Protein AF-A0A4Z2E1J1-F1 (afdb_monomer)

Nearest PDB structures (foldseek):
  2bki-assembly1_A  TM=9.290E-01  e=5.003E-12  Sus scrofa
  6bnv-assembly1_I  TM=9.349E-01  e=1.569E-10  Sus scrofa
  6bnq-assembly1_K  TM=9.338E-01  e=4.385E-10  Sus scrofa
  4e7s-assembly1_A  TM=9.548E-01  e=3.224E-09  Sus scrofa
  4pfp-assembly1_A  TM=9.605E-01  e=1.295E-08  Sus scrofa

Radius of gyration: 20.96 Å; Cα contacts (8 Å, |Δi|>4): 91; chains: 1; bounding box: 34×52×53 Å

Secondary structure (DSSP, 8-state):
--------SS--HHHHHHHHHHHHHHTT--HHHHHHHHHHHHHHHHHTT--EEE--STT--EEE-GGGHHHHHHHHHHHT--HHHHHHHHH---EE--SSSS---EE-

Solvent-accessible surface area (backbone atoms only — not comparable to full-atom values): 6512 Å² total; per-residue (Å²): 132,84,77,73,84,82,90,52,100,85,62,50,69,71,61,48,52,55,52,48,59,54,46,42,51,74,78,64,47,49,77,64,59,51,47,53,53,50,29,47,56,50,16,54,58,30,47,74,57,55,47,75,39,77,36,97,52,96,85,56,62,46,40,74,37,79,91,20,49,64,25,47,48,51,20,16,64,43,65,75,46,58,52,68,60,51,52,47,62,76,51,45,73,74,47,75,67,60,87,85,55,102,70,63,56,83,46,110

Structure (mmCIF, N/CA/C/O backbone):
data_AF-A0A4Z2E1J1-F1
#
_entry.id   AF-A0A4Z2E1J1-F1
#
loop_
_atom_site.group_PDB
_atom_site.id
_atom_site.type_symbol
_atom_site.label_atom_id
_atom_site.label_alt_id
_atom_site.label_comp_id
_atom_site.label_asym_id
_atom_site.label_entity_id
_atom_site.label_seq_id
_atom_site.pdbx_PDB_ins_code
_atom_site.Cartn_x
_atom_site.Cartn_y
_atom_site.Cartn_z
_atom_site.occupancy
_atom_site.B_iso_or_equiv
_atom_site.auth_seq_id
_atom_site.auth_comp_id
_atom_site.auth_asym_id
_atom_site.auth_atom_id
_atom_site.pdbx_PDB_model_num
ATOM 1 N N . MET A 1 1 ? -2.056 25.588 -3.060 1.00 46.03 1 MET A N 1
ATOM 2 C CA . MET A 1 1 ? -1.434 25.605 -4.400 1.00 46.03 1 MET A CA 1
ATOM 3 C C . MET A 1 1 ? -0.669 24.298 -4.506 1.00 46.03 1 MET A C 1
ATOM 5 O O . MET A 1 1 ? 0.103 24.036 -3.598 1.00 46.03 1 MET A O 1
ATOM 9 N N . LYS A 1 2 ? -0.983 23.410 -5.458 1.00 60.97 2 LYS A N 1
ATOM 10 C CA . LYS A 1 2 ? -0.169 22.201 -5.653 1.00 60.97 2 LYS A CA 1
ATOM 11 C C . LYS A 1 2 ? 1.011 22.630 -6.512 1.00 60.97 2 LYS A C 1
ATOM 13 O O . LYS A 1 2 ? 0.798 22.982 -7.671 1.00 60.97 2 LYS A O 1
ATOM 18 N N . ASP A 1 3 ? 2.193 22.704 -5.916 1.00 78.44 3 ASP A N 1
ATOM 19 C CA . ASP A 1 3 ? 3.417 22.904 -6.681 1.00 78.44 3 ASP A CA 1
ATOM 20 C C . ASP A 1 3 ? 3.525 21.763 -7.702 1.00 78.44 3 ASP A C 1
ATOM 22 O O . ASP A 1 3 ? 3.158 20.622 -7.416 1.00 78.44 3 ASP A O 1
ATOM 26 N N . GLY A 1 4 ? 3.896 22.101 -8.939 1.00 86.50 4 GLY A N 1
ATOM 27 C CA . GLY A 1 4 ? 4.055 21.122 -10.015 1.00 86.50 4 GLY A CA 1
ATOM 28 C C . GLY A 1 4 ? 5.161 20.098 -9.713 1.00 86.50 4 GLY A C 1
ATOM 29 O O . GLY A 1 4 ? 5.740 20.112 -8.627 1.00 86.50 4 GLY A O 1
ATOM 30 N N . PRO A 1 5 ? 5.495 19.211 -10.667 1.00 88.00 5 PRO A N 1
ATOM 31 C CA . PRO A 1 5 ? 6.559 18.234 -10.460 1.00 88.00 5 PRO A CA 1
ATOM 32 C C . PRO A 1 5 ? 7.883 18.917 -10.092 1.00 88.00 5 PRO A C 1
ATOM 34 O O . PRO A 1 5 ? 8.205 19.999 -10.599 1.00 88.00 5 PRO A O 1
ATOM 37 N N . LEU A 1 6 ? 8.649 18.262 -9.217 1.00 90.62 6 LEU A N 1
ATOM 38 C CA . LEU A 1 6 ? 9.997 18.690 -8.864 1.00 90.62 6 LEU A CA 1
ATOM 39 C C . LEU A 1 6 ? 10.878 18.680 -10.119 1.00 90.62 6 LEU A C 1
ATOM 41 O O . LEU A 1 6 ? 10.775 17.794 -10.964 1.00 90.62 6 LEU A O 1
ATOM 45 N N . LYS A 1 7 ? 11.732 19.696 -10.252 1.00 89.12 7 LYS A N 1
ATOM 46 C CA . LYS A 1 7 ? 12.698 19.790 -11.349 1.00 89.12 7 LYS A CA 1
ATOM 47 C C . LYS A 1 7 ? 14.059 19.365 -10.830 1.00 89.12 7 LYS A C 1
ATOM 49 O O . LYS A 1 7 ? 14.736 20.164 -10.188 1.00 89.12 7 LYS A O 1
ATOM 54 N N . ASP A 1 8 ? 14.445 18.138 -11.140 1.00 91.69 8 ASP A N 1
ATOM 55 C CA . ASP A 1 8 ? 15.758 17.594 -10.819 1.00 91.69 8 ASP A CA 1
ATOM 56 C C . ASP A 1 8 ? 16.396 17.016 -12.100 1.00 91.69 8 ASP A C 1
ATOM 58 O O . ASP A 1 8 ? 15.729 16.283 -12.828 1.00 91.69 8 ASP A O 1
ATOM 62 N N . PRO A 1 9 ? 17.652 17.362 -12.441 1.00 90.25 9 PRO A N 1
ATOM 63 C CA . PRO A 1 9 ? 18.309 16.854 -13.649 1.00 90.25 9 PRO A CA 1
ATOM 64 C C . PRO A 1 9 ? 18.588 15.344 -13.658 1.00 90.25 9 PRO A C 1
ATOM 66 O O . PRO A 1 9 ? 18.874 14.799 -14.724 1.00 90.25 9 PRO A O 1
ATOM 69 N N . LEU A 1 10 ? 18.586 14.690 -12.495 1.00 92.75 10 LEU A N 1
ATOM 70 C CA . LEU A 1 10 ? 18.960 13.285 -12.324 1.00 92.75 10 LEU A CA 1
ATOM 71 C C . LEU A 1 10 ? 17.779 12.392 -11.929 1.00 92.75 10 LEU A C 1
ATOM 73 O O . LEU A 1 10 ? 17.882 11.179 -12.101 1.00 92.75 10 LEU A O 1
ATOM 77 N N . LEU A 1 11 ? 16.689 12.967 -11.414 1.00 94.38 11 LEU A N 1
ATOM 78 C CA . LEU A 1 11 ? 15.527 12.226 -10.927 1.00 94.38 11 LEU A CA 1
ATOM 79 C C . LEU A 1 11 ? 14.308 12.425 -11.838 1.00 94.38 11 LEU A C 1
ATOM 81 O O . LEU A 1 11 ? 13.806 13.538 -11.998 1.00 94.38 11 LEU A O 1
ATOM 85 N N . ASP A 1 12 ? 13.808 11.324 -12.398 1.00 95.44 12 ASP A N 1
ATOM 86 C CA . ASP A 1 12 ? 12.586 11.277 -13.205 1.00 95.44 12 ASP A CA 1
ATOM 87 C C . ASP A 1 12 ? 11.764 10.059 -12.776 1.00 95.44 12 ASP A C 1
ATOM 89 O O . ASP A 1 12 ? 11.878 8.995 -13.379 1.00 95.44 12 ASP A O 1
ATOM 93 N N . ASP A 1 13 ? 10.926 10.206 -11.744 1.00 95.75 13 ASP A N 1
ATOM 94 C CA . ASP A 1 13 ? 10.152 9.098 -11.159 1.00 95.75 13 ASP A CA 1
ATOM 95 C C . ASP A 1 13 ? 9.331 8.324 -12.203 1.00 95.75 13 ASP A C 1
ATOM 97 O O . ASP A 1 13 ? 9.248 7.094 -12.166 1.00 95.75 13 ASP A O 1
ATOM 101 N N . HIS A 1 14 ? 8.745 9.033 -13.173 1.00 94.44 14 HIS A N 1
ATOM 102 C CA . HIS A 1 14 ? 7.953 8.414 -14.232 1.00 94.44 14 HIS A CA 1
ATOM 103 C C . HIS A 1 14 ? 8.833 7.578 -15.173 1.00 94.44 14 HIS A C 1
ATOM 105 O O . HIS A 1 14 ? 8.505 6.430 -15.500 1.00 94.44 14 HIS A O 1
ATOM 111 N N . GLY A 1 15 ? 9.961 8.127 -15.626 1.00 96.62 15 GLY A N 1
ATOM 112 C CA . GLY A 1 15 ? 10.914 7.386 -16.448 1.00 96.62 15 GLY A CA 1
ATOM 113 C C . GLY A 1 15 ? 11.589 6.242 -15.691 1.00 96.62 15 GLY A C 1
ATOM 114 O O . GLY A 1 15 ? 11.743 5.149 -16.243 1.00 96.62 15 GLY A O 1
ATOM 115 N N . ASP A 1 16 ? 11.959 6.464 -14.432 1.00 97.19 16 ASP A N 1
ATOM 116 C CA . ASP A 1 16 ? 12.629 5.491 -13.571 1.00 97.19 16 ASP A CA 1
ATOM 117 C C . ASP A 1 16 ? 11.726 4.317 -13.215 1.00 97.19 16 ASP A C 1
ATOM 119 O O . ASP A 1 16 ? 12.183 3.175 -13.284 1.00 97.19 16 ASP A O 1
ATOM 123 N N . PHE A 1 17 ? 10.435 4.545 -12.960 1.00 97.38 17 PHE A N 1
ATOM 124 C CA . PHE A 1 17 ? 9.473 3.457 -12.769 1.00 97.38 17 PHE A CA 1
ATOM 125 C C . PHE A 1 17 ? 9.420 2.524 -13.989 1.00 97.38 17 PHE A C 1
ATOM 127 O O . PHE A 1 17 ? 9.485 1.299 -13.857 1.00 97.38 17 PHE A O 1
ATOM 134 N N . ASN A 1 18 ? 9.382 3.091 -15.199 1.00 97.00 18 ASN A N 1
ATOM 135 C CA . ASN A 1 18 ? 9.382 2.310 -16.436 1.00 97.00 18 ASN A CA 1
ATOM 136 C C . ASN A 1 18 ? 10.704 1.550 -16.641 1.00 97.00 18 ASN A C 1
ATOM 138 O O . ASN A 1 18 ? 10.694 0.366 -16.991 1.00 97.00 18 ASN A O 1
ATOM 142 N N . ARG A 1 19 ? 11.850 2.201 -16.386 1.00 97.62 19 ARG A N 1
ATOM 143 C CA . ARG A 1 19 ? 13.178 1.561 -16.450 1.00 97.62 19 ARG A CA 1
ATOM 144 C C . ARG A 1 19 ? 13.287 0.398 -15.464 1.00 97.62 19 ARG A C 1
ATOM 146 O O . ARG A 1 19 ? 13.740 -0.682 -15.848 1.00 97.62 19 ARG A O 1
ATOM 153 N N . MET A 1 20 ? 12.829 0.599 -14.232 1.00 97.44 20 MET A N 1
ATOM 154 C CA . MET A 1 20 ? 12.787 -0.414 -13.179 1.00 97.44 20 MET A CA 1
ATOM 155 C C . MET A 1 20 ? 11.876 -1.585 -13.571 1.00 97.44 20 MET A C 1
ATOM 157 O O . MET A 1 20 ? 12.307 -2.737 -13.503 1.00 97.44 20 MET A O 1
ATOM 161 N N . SER A 1 21 ? 10.679 -1.313 -14.102 1.00 96.50 21 SER A N 1
ATOM 162 C CA . SER A 1 21 ? 9.761 -2.357 -14.571 1.00 96.50 21 SER A CA 1
ATOM 163 C C . SER A 1 21 ? 10.365 -3.211 -15.693 1.00 96.50 21 SER A C 1
ATOM 165 O O . SER A 1 21 ? 10.082 -4.406 -15.771 1.00 96.50 21 SER A O 1
ATOM 167 N N . VAL A 1 22 ? 11.161 -2.623 -16.590 1.00 96.75 22 V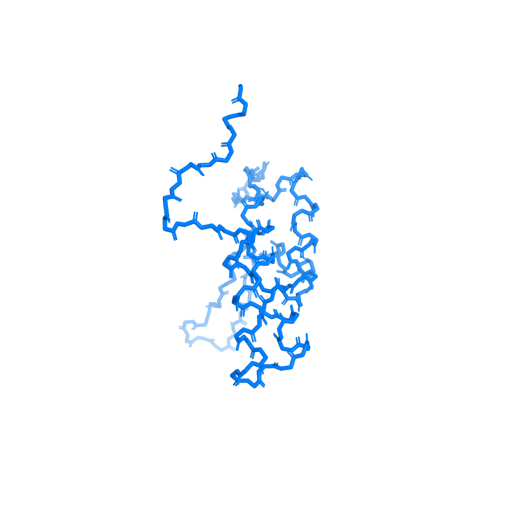AL A N 1
ATOM 168 C CA . VAL A 1 22 ? 11.880 -3.377 -17.632 1.00 96.75 22 VAL A CA 1
ATOM 169 C C . VAL A 1 22 ? 13.034 -4.179 -17.025 1.00 96.75 22 VAL A C 1
ATOM 171 O O . VAL A 1 22 ? 13.294 -5.304 -17.453 1.00 96.75 22 VAL A O 1
ATOM 174 N N . ALA A 1 23 ? 13.730 -3.622 -16.032 1.00 97.88 23 ALA A N 1
ATOM 175 C CA . ALA A 1 23 ? 14.826 -4.298 -15.346 1.00 97.88 23 ALA A CA 1
ATOM 176 C C . ALA A 1 23 ? 14.358 -5.552 -14.589 1.00 97.88 23 ALA A C 1
ATOM 178 O O . ALA A 1 23 ? 15.041 -6.568 -14.677 1.00 97.88 23 ALA A O 1
ATOM 179 N N . MET A 1 24 ? 13.182 -5.525 -13.951 1.00 97.69 24 MET A N 1
ATOM 180 C CA . MET A 1 24 ? 12.574 -6.694 -13.289 1.00 97.69 24 MET A CA 1
ATOM 181 C C . MET A 1 24 ? 12.475 -7.906 -14.224 1.00 97.69 24 MET A C 1
ATOM 183 O O . MET A 1 24 ? 12.941 -8.993 -13.891 1.00 97.69 24 MET A O 1
ATOM 187 N N . LYS A 1 25 ? 11.993 -7.693 -15.453 1.00 94.69 25 LYS A N 1
ATOM 188 C CA . LYS A 1 25 ? 11.922 -8.751 -16.469 1.00 94.69 25 LYS A CA 1
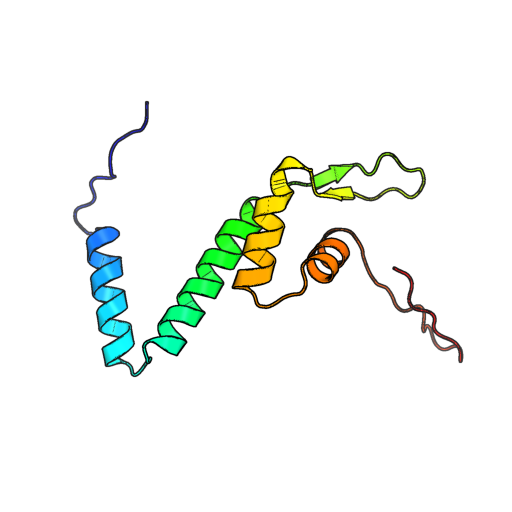ATOM 1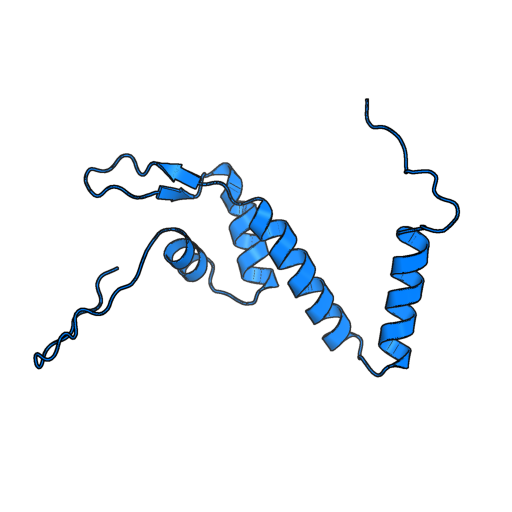89 C C . LYS A 1 25 ? 13.303 -9.271 -16.876 1.00 94.69 25 LYS A C 1
ATOM 191 O O . LYS A 1 25 ? 13.471 -10.458 -17.134 1.00 94.69 25 LYS A O 1
ATOM 196 N N . LYS A 1 26 ? 14.309 -8.392 -16.946 1.00 96.75 26 LYS A N 1
ATOM 197 C CA . LYS A 1 26 ? 15.688 -8.775 -17.303 1.00 96.75 26 LYS A CA 1
ATOM 198 C C . LYS A 1 26 ? 16.363 -9.624 -16.229 1.00 96.75 26 LYS A C 1
ATOM 200 O O . LYS A 1 26 ? 17.183 -10.465 -16.580 1.00 96.75 26 LYS A O 1
ATOM 205 N N . ILE A 1 27 ? 16.043 -9.395 -14.956 1.00 96.88 27 ILE A N 1
ATOM 206 C CA . ILE A 1 27 ? 16.587 -10.179 -13.835 1.00 96.88 27 ILE A CA 1
ATOM 207 C C . ILE A 1 27 ? 15.790 -11.461 -13.560 1.00 96.88 27 ILE A C 1
ATOM 209 O O . ILE A 1 27 ? 16.172 -12.226 -12.682 1.00 96.88 27 ILE A O 1
ATOM 213 N N . GLY A 1 28 ? 14.731 -11.715 -14.333 1.00 96.56 28 GLY A N 1
ATOM 214 C CA . GLY A 1 28 ? 13.995 -12.974 -14.313 1.00 96.56 28 GLY A CA 1
ATOM 215 C C . GLY A 1 28 ? 12.706 -12.972 -13.498 1.00 96.56 28 GLY A C 1
ATOM 216 O O . GLY A 1 28 ? 12.165 -14.054 -13.323 1.00 96.56 28 GLY A O 1
ATOM 217 N N . LEU A 1 29 ? 12.205 -11.814 -13.044 1.00 97.50 29 LEU A N 1
ATOM 218 C CA . LEU A 1 29 ? 10.864 -11.748 -12.455 1.00 97.50 29 LEU A CA 1
ATOM 219 C C . LEU A 1 29 ? 9.816 -11.890 -13.556 1.00 97.50 29 LEU A C 1
ATOM 221 O O . LEU A 1 29 ? 9.855 -11.151 -14.554 1.00 97.50 29 LEU A O 1
ATOM 225 N N . ASP A 1 30 ? 8.874 -12.803 -13.357 1.00 96.69 30 ASP A N 1
ATOM 226 C CA . ASP A 1 30 ? 7.702 -12.896 -14.218 1.00 96.69 30 ASP A CA 1
ATOM 227 C C . ASP A 1 30 ? 6.648 -11.820 -13.883 1.00 96.69 30 ASP A C 1
ATOM 229 O O . ASP A 1 30 ? 6.784 -11.031 -12.942 1.00 96.69 30 ASP A O 1
ATOM 233 N N . ASP A 1 31 ? 5.601 -11.726 -14.709 1.00 96.00 31 ASP A N 1
ATOM 234 C CA . ASP A 1 31 ? 4.560 -10.709 -14.530 1.00 96.00 31 ASP A CA 1
ATOM 235 C C . ASP A 1 31 ? 3.725 -10.932 -13.252 1.00 96.00 31 ASP A C 1
ATOM 237 O O . ASP A 1 31 ? 3.182 -9.965 -12.714 1.00 96.00 31 ASP A O 1
ATOM 241 N N . THR A 1 32 ? 3.658 -12.167 -12.741 1.00 96.75 32 THR A N 1
ATOM 242 C CA . THR A 1 32 ? 2.971 -12.510 -11.486 1.00 96.75 32 THR A CA 1
ATOM 243 C C . THR A 1 32 ? 3.795 -12.039 -10.294 1.00 96.75 32 THR A C 1
ATOM 245 O O . THR A 1 32 ? 3.290 -11.282 -9.471 1.00 96.75 32 THR A O 1
ATOM 248 N N . GLU A 1 33 ? 5.082 -12.385 -10.243 1.00 97.25 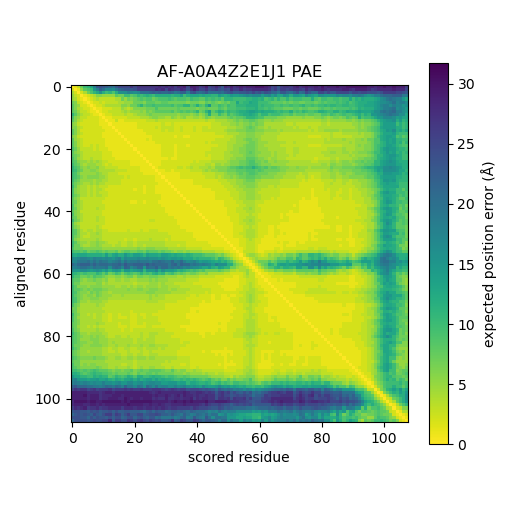33 GLU A N 1
ATOM 249 C CA . GLU A 1 33 ? 6.002 -11.958 -9.178 1.00 97.25 33 GLU A CA 1
ATOM 250 C C . GLU A 1 33 ? 6.127 -10.430 -9.125 1.00 97.25 33 GLU A C 1
ATOM 252 O O . GLU A 1 33 ? 6.148 -9.816 -8.054 1.00 97.25 33 GLU A O 1
ATOM 257 N N . LYS A 1 34 ? 6.167 -9.788 -10.298 1.00 97.31 34 LYS A N 1
ATOM 258 C CA . LYS A 1 34 ? 6.141 -8.329 -10.412 1.00 97.31 34 LYS A CA 1
ATOM 259 C C . LYS A 1 34 ? 4.841 -7.737 -9.860 1.00 97.31 34 LYS A C 1
ATOM 261 O O . LYS A 1 34 ? 4.887 -6.716 -9.171 1.00 97.31 34 LYS A O 1
ATOM 266 N N . LEU A 1 35 ? 3.692 -8.334 -10.180 1.00 96.56 35 LEU A N 1
ATOM 267 C CA . LEU A 1 35 ? 2.403 -7.882 -9.660 1.00 96.56 35 LEU A CA 1
ATOM 268 C C . LEU A 1 35 ? 2.346 -8.040 -8.138 1.00 96.56 35 LEU A C 1
ATOM 270 O O . LEU A 1 35 ? 1.943 -7.099 -7.460 1.00 96.56 35 LEU A O 1
ATOM 274 N N . ASP A 1 36 ? 2.803 -9.169 -7.602 1.00 96.81 36 ASP A N 1
ATOM 275 C CA . ASP A 1 36 ? 2.838 -9.425 -6.160 1.00 96.81 36 ASP A CA 1
ATOM 276 C C . ASP A 1 36 ? 3.720 -8.410 -5.425 1.00 96.81 36 ASP A C 1
ATOM 278 O O . ASP A 1 36 ? 3.323 -7.870 -4.390 1.00 96.81 36 ASP A O 1
ATOM 282 N N . LEU A 1 37 ? 4.869 -8.043 -5.999 1.00 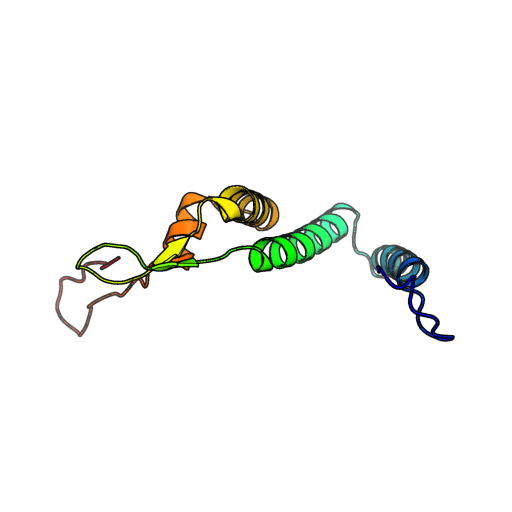97.38 37 LEU A N 1
ATOM 283 C CA . LEU A 1 37 ? 5.705 -6.974 -5.453 1.00 97.38 37 LEU A CA 1
ATOM 284 C C . LEU A 1 37 ? 4.952 -5.635 -5.387 1.00 97.38 37 LEU A C 1
ATOM 286 O O . LEU A 1 37 ? 5.002 -4.938 -4.370 1.00 97.38 37 LEU A O 1
ATOM 290 N N . PHE A 1 38 ? 4.240 -5.266 -6.454 1.00 97.88 38 PHE A N 1
ATOM 291 C CA . PHE A 1 38 ? 3.443 -4.038 -6.468 1.00 97.88 38 PHE A CA 1
ATOM 292 C C . PHE A 1 38 ? 2.256 -4.097 -5.505 1.00 97.88 38 PHE A C 1
ATOM 294 O O . PHE A 1 38 ? 1.951 -3.079 -4.879 1.00 97.88 38 PHE A O 1
ATOM 301 N N . ARG A 1 39 ? 1.636 -5.268 -5.320 1.00 98.25 39 ARG A N 1
ATOM 302 C CA . ARG A 1 39 ? 0.585 -5.471 -4.313 1.00 98.25 39 ARG A CA 1
ATOM 303 C C . ARG A 1 39 ? 1.101 -5.191 -2.908 1.00 98.25 39 ARG A C 1
ATOM 305 O O . ARG A 1 39 ? 0.446 -4.460 -2.173 1.00 98.25 39 ARG A O 1
ATOM 312 N N . VAL A 1 40 ? 2.290 -5.683 -2.556 1.00 98.19 40 VAL A N 1
ATOM 313 C CA . VAL A 1 40 ? 2.897 -5.419 -1.239 1.00 98.19 40 VAL A CA 1
ATOM 314 C C . VAL A 1 40 ? 3.129 -3.921 -1.027 1.00 98.19 40 VAL A C 1
ATOM 316 O O . VAL A 1 40 ? 2.740 -3.382 0.009 1.00 98.19 40 VAL A O 1
ATOM 319 N N . VA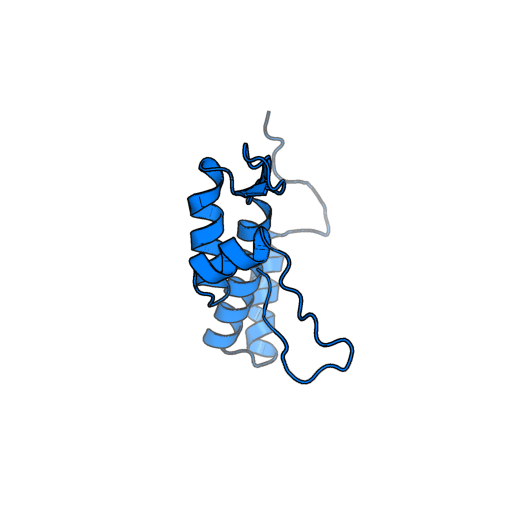L A 1 41 ? 3.712 -3.225 -2.010 1.00 98.31 41 VAL A N 1
ATOM 320 C CA . VAL A 1 41 ? 3.949 -1.771 -1.917 1.00 98.31 41 VAL A CA 1
ATOM 321 C C . VAL A 1 41 ? 2.633 -1.005 -1.758 1.00 98.31 41 VAL A C 1
ATOM 323 O O . VAL A 1 41 ? 2.527 -0.150 -0.878 1.00 98.31 41 VAL A O 1
ATOM 326 N N . ALA A 1 42 ? 1.617 -1.330 -2.560 1.00 98.50 42 ALA A N 1
ATOM 327 C CA . ALA A 1 42 ? 0.294 -0.722 -2.446 1.00 98.50 42 ALA A CA 1
ATOM 328 C C . ALA A 1 42 ? -0.350 -1.009 -1.078 1.00 98.50 42 ALA A C 1
ATOM 330 O O . ALA A 1 42 ? -0.894 -0.097 -0.456 1.00 98.50 42 ALA A O 1
ATOM 331 N N . GLY A 1 43 ? -0.224 -2.237 -0.566 1.00 98.44 43 GLY A N 1
ATOM 332 C CA . GLY A 1 43 ? -0.741 -2.630 0.744 1.00 98.44 43 GLY A CA 1
ATOM 333 C C . GLY A 1 43 ? -0.154 -1.791 1.881 1.00 98.44 43 GLY A C 1
ATOM 334 O O . GLY A 1 43 ? -0.901 -1.333 2.746 1.00 98.44 43 GLY A O 1
ATOM 335 N N . VAL A 1 44 ? 1.155 -1.508 1.839 1.00 98.25 44 VAL A N 1
ATOM 336 C CA . VAL A 1 44 ? 1.833 -0.616 2.801 1.00 98.25 44 VAL A CA 1
ATOM 337 C C . VAL A 1 44 ? 1.326 0.826 2.696 1.00 98.25 44 VAL A C 1
ATOM 339 O O . VAL A 1 44 ? 1.106 1.470 3.722 1.00 98.25 44 VAL A O 1
ATOM 342 N N . LEU A 1 45 ? 1.107 1.338 1.480 1.00 98.44 45 LEU A N 1
ATOM 343 C CA . LEU A 1 45 ? 0.570 2.689 1.278 1.00 98.44 45 LEU A CA 1
ATOM 344 C C . LEU A 1 45 ? -0.853 2.829 1.837 1.00 98.44 45 LEU A C 1
ATOM 346 O O . LEU A 1 45 ? -1.138 3.811 2.520 1.00 98.44 45 LEU A O 1
ATOM 350 N N . HIS A 1 46 ? -1.728 1.847 1.596 1.00 98.56 46 HIS A N 1
ATOM 351 C CA . HIS A 1 46 ? -3.073 1.831 2.179 1.00 98.56 46 HIS A CA 1
ATOM 352 C C . HIS A 1 46 ? -3.035 1.702 3.704 1.00 98.56 46 HIS A C 1
ATOM 354 O O . HIS A 1 46 ? -3.784 2.400 4.387 1.00 98.56 46 HIS A O 1
ATOM 360 N N . LEU A 1 47 ? -2.103 0.908 4.242 1.00 98.25 47 LEU A N 1
ATOM 361 C CA . LEU A 1 47 ? -1.969 0.706 5.685 1.00 98.25 47 LEU A CA 1
ATOM 362 C C . LEU A 1 47 ? -1.636 2.024 6.399 1.00 98.25 47 LEU A C 1
ATOM 364 O O . LEU A 1 47 ? -2.141 2.287 7.488 1.00 98.25 47 LEU A O 1
ATOM 368 N N . GLY A 1 48 ? -0.844 2.888 5.755 1.00 98.06 48 GLY A N 1
ATOM 369 C CA . GLY A 1 48 ? -0.510 4.223 6.257 1.00 98.06 48 GLY A CA 1
ATOM 370 C C . GLY A 1 48 ? -1.692 5.198 6.366 1.00 98.06 48 GLY A C 1
ATOM 371 O O . GLY A 1 48 ? -1.550 6.225 7.024 1.00 98.06 48 GLY A O 1
ATOM 372 N N . ASN A 1 49 ? -2.847 4.887 5.766 1.00 98.31 49 ASN A N 1
ATOM 373 C CA . ASN A 1 49 ? -4.066 5.705 5.842 1.00 98.31 49 ASN A CA 1
ATOM 374 C C . ASN A 1 49 ? -5.022 5.266 6.973 1.00 98.31 49 ASN A C 1
ATOM 376 O O . ASN A 1 49 ? -6.138 5.787 7.091 1.00 98.31 49 ASN A O 1
ATOM 380 N N . ILE A 1 50 ? -4.634 4.274 7.779 1.00 98.44 50 ILE A N 1
ATOM 381 C CA . ILE A 1 50 ? -5.451 3.778 8.888 1.00 98.44 50 ILE A CA 1
ATOM 382 C C . ILE A 1 50 ? -5.220 4.646 10.125 1.00 98.44 50 ILE A C 1
ATOM 384 O O . ILE A 1 50 ? -4.135 4.651 10.703 1.00 98.44 50 ILE A O 1
ATOM 388 N N . ASP A 1 51 ? -6.278 5.324 10.564 1.00 98.25 51 ASP A N 1
ATOM 389 C CA . ASP A 1 51 ? -6.289 6.124 11.782 1.00 98.25 51 ASP A CA 1
ATOM 390 C C . ASP A 1 51 ? -7.022 5.410 12.920 1.00 98.25 51 ASP A C 1
ATOM 392 O O . ASP A 1 51 ? -8.009 4.690 12.725 1.00 98.25 51 ASP A O 1
ATOM 396 N N . PHE A 1 52 ? -6.594 5.715 14.142 1.00 97.62 52 PHE A N 1
ATOM 397 C CA . PHE A 1 52 ? -7.163 5.182 15.376 1.00 97.62 52 PHE A CA 1
ATOM 398 C C . PHE A 1 52 ? -7.851 6.281 16.201 1.00 97.62 52 PHE A C 1
ATOM 400 O O . PHE A 1 52 ? -7.563 7.478 16.077 1.00 97.62 52 PHE A O 1
ATOM 407 N N . GLU A 1 53 ? -8.785 5.870 17.050 1.00 95.75 53 GLU A N 1
ATOM 408 C CA . GLU A 1 53 ? -9.454 6.704 18.051 1.00 95.75 53 GLU A CA 1
ATOM 409 C C . GLU A 1 53 ? -9.587 5.950 19.379 1.00 95.75 53 GLU A C 1
ATOM 411 O O . GLU A 1 53 ? -9.496 4.724 19.411 1.00 95.75 53 GLU A O 1
ATOM 416 N N . GLU A 1 54 ? -9.747 6.670 20.492 1.00 94.50 54 GLU A N 1
ATOM 417 C CA . GLU A 1 54 ? -9.909 6.036 21.804 1.00 94.50 54 GLU A CA 1
ATOM 418 C C . GLU A 1 54 ? -11.179 5.183 21.845 1.00 94.50 54 GLU A C 1
ATOM 420 O O . GLU A 1 54 ? -12.262 5.622 21.449 1.00 94.50 54 GLU A O 1
ATOM 425 N N . ALA A 1 55 ? -11.059 3.971 22.387 1.00 86.12 55 ALA A N 1
ATOM 426 C CA . ALA A 1 55 ? -12.227 3.166 22.686 1.00 86.12 55 ALA A CA 1
ATOM 427 C C . ALA A 1 55 ? -12.949 3.824 23.871 1.00 86.12 55 ALA A C 1
ATOM 429 O O . ALA A 1 55 ? -12.419 3.841 24.979 1.00 86.12 55 ALA A O 1
ATOM 430 N N . GLY A 1 56 ? -14.166 4.343 23.669 1.00 81.38 56 GLY A N 1
ATOM 431 C CA . GLY A 1 56 ? -14.990 4.989 24.710 1.00 81.38 56 GLY A CA 1
ATOM 432 C C . GLY A 1 56 ? -15.493 4.052 25.826 1.00 81.38 56 GLY A C 1
ATOM 433 O O . GLY A 1 56 ? -16.569 4.265 26.379 1.00 81.38 56 GLY A O 1
ATOM 434 N N . SER A 1 57 ? -14.754 2.983 26.117 1.00 80.50 57 SER A N 1
ATOM 435 C CA . SER A 1 57 ? -15.079 1.907 27.051 1.00 80.50 57 SER A CA 1
ATOM 436 C C . SER A 1 57 ? -14.202 1.965 28.307 1.00 80.50 57 SER A C 1
ATOM 438 O O . SER A 1 57 ? -13.114 2.536 28.307 1.00 80.50 57 SER A O 1
ATOM 440 N N . THR A 1 58 ? -14.650 1.327 29.390 1.00 76.75 58 THR A N 1
ATOM 441 C CA . THR A 1 58 ? -13.910 1.270 30.664 1.00 76.75 58 THR A CA 1
ATOM 442 C C . THR A 1 58 ? -12.691 0.343 30.635 1.00 76.75 58 THR A C 1
ATOM 444 O O . THR A 1 58 ? -11.874 0.400 31.551 1.00 76.75 58 THR A O 1
ATOM 447 N N . SER A 1 59 ? -12.545 -0.499 29.606 1.00 78.56 59 SER A N 1
ATOM 448 C CA . SER A 1 59 ? -11.408 -1.413 29.430 1.00 78.56 59 SER A CA 1
ATOM 449 C C . SER A 1 59 ? -10.168 -0.754 28.811 1.00 78.56 59 SER A C 1
ATOM 451 O O . SER A 1 59 ? -9.124 -1.398 28.734 1.00 78.56 59 SER A O 1
ATOM 453 N N . GLY A 1 60 ? -10.256 0.516 28.398 1.00 84.50 60 GLY A N 1
ATOM 454 C CA . GLY A 1 60 ? -9.194 1.203 27.659 1.00 84.50 60 GLY A CA 1
ATOM 455 C C . GLY A 1 60 ? -9.014 0.665 26.233 1.00 84.50 60 GLY A C 1
ATOM 456 O O . GLY A 1 60 ? -9.807 -0.149 25.760 1.00 84.50 60 GLY A O 1
ATOM 457 N N . GLY A 1 61 ? -7.969 1.132 25.545 1.00 90.69 61 GLY A N 1
ATOM 458 C CA . GLY A 1 61 ? -7.625 0.719 24.178 1.00 90.69 61 GLY A CA 1
ATOM 459 C C . GLY A 1 61 ? -8.054 1.714 23.097 1.00 90.69 61 GLY A C 1
ATOM 460 O O . GLY A 1 61 ? -8.415 2.858 23.381 1.00 90.69 61 GLY A O 1
ATOM 461 N N . CYS A 1 62 ? -7.990 1.273 21.843 1.00 94.94 62 CYS A N 1
ATOM 462 C CA . CYS A 1 62 ? -8.361 2.063 20.674 1.00 94.94 62 CYS A CA 1
ATOM 463 C C . CYS A 1 62 ? -9.243 1.264 19.710 1.00 94.94 62 CYS 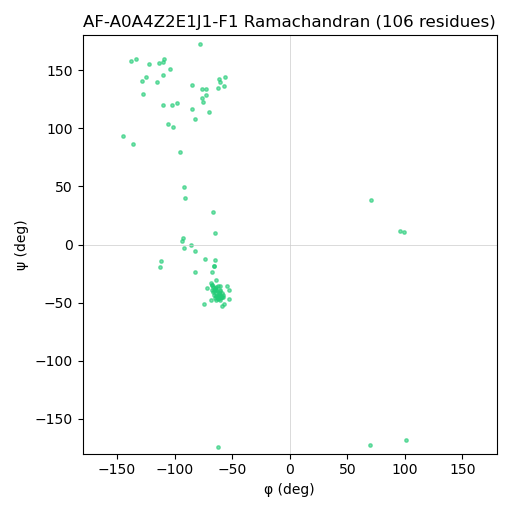A C 1
ATOM 465 O O . CYS A 1 62 ? -9.256 0.033 19.719 1.00 94.94 62 CYS A O 1
ATOM 467 N N . THR A 1 63 ? -9.970 1.981 18.863 1.00 95.62 63 THR A N 1
ATOM 468 C CA . THR A 1 63 ? -10.697 1.437 17.716 1.00 95.62 63 THR A CA 1
ATOM 469 C C . THR A 1 63 ? -10.214 2.109 16.438 1.00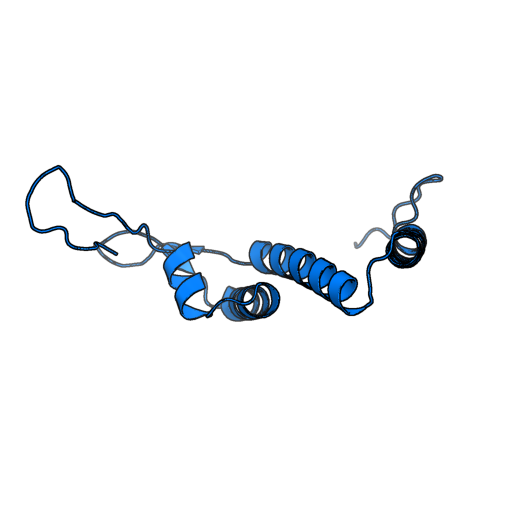 95.62 63 THR A C 1
ATOM 471 O O . THR A 1 63 ? -9.708 3.230 16.463 1.00 95.62 63 THR A O 1
ATOM 474 N N . ILE A 1 64 ? -10.369 1.436 15.299 1.00 96.88 64 ILE A N 1
ATOM 475 C CA . ILE A 1 64 ? -10.095 2.042 13.992 1.00 96.88 64 ILE A CA 1
ATOM 476 C C . ILE A 1 64 ? -11.210 3.040 13.671 1.00 96.88 64 ILE A C 1
ATOM 478 O O . ILE A 1 64 ? -12.394 2.718 13.814 1.00 96.88 64 ILE A O 1
ATOM 482 N N . ARG A 1 65 ? -10.848 4.245 13.217 1.00 97.50 65 ARG A N 1
ATOM 483 C CA . ARG A 1 65 ? -11.830 5.261 12.820 1.00 97.50 65 ARG A CA 1
ATOM 484 C C . ARG A 1 65 ? -12.677 4.759 11.657 1.00 97.50 65 ARG A C 1
ATOM 486 O O . ARG A 1 65 ? -12.162 4.181 10.703 1.00 97.50 65 ARG A O 1
ATOM 493 N N . LYS A 1 66 ? -13.972 5.086 11.660 1.00 95.44 66 LYS A N 1
ATOM 494 C CA . LYS A 1 66 ? -14.902 4.693 10.579 1.00 95.44 66 LYS A CA 1
ATOM 495 C C . LYS A 1 66 ? -14.432 5.122 9.183 1.00 95.44 66 LYS A C 1
ATOM 497 O O . LYS A 1 66 ? -14.614 4.382 8.225 1.00 95.44 66 LYS A O 1
ATOM 502 N N . GLN A 1 67 ? -13.799 6.292 9.077 1.00 96.94 67 GLN A N 1
ATOM 503 C CA . GLN A 1 67 ? -13.263 6.829 7.819 1.00 96.94 67 GLN A CA 1
ATOM 504 C C . GLN A 1 67 ? -12.107 6.003 7.228 1.00 96.94 67 GLN A C 1
ATOM 506 O O . GLN A 1 67 ? -11.825 6.123 6.044 1.00 96.94 67 GLN A O 1
ATOM 511 N N . SER A 1 68 ? -11.464 5.151 8.031 1.00 98.00 68 SER A N 1
ATOM 512 C CA . SER A 1 68 ? -10.362 4.286 7.602 1.00 98.00 68 SER A CA 1
ATOM 513 C C . SER A 1 68 ? -10.822 2.893 7.164 1.00 98.00 68 SER A C 1
ATOM 515 O O . SER A 1 68 ? -9.977 2.053 6.879 1.00 98.00 68 SER A O 1
ATOM 517 N N . SER A 1 69 ? -12.133 2.618 7.094 1.00 96.94 69 SER A N 1
ATOM 518 C CA . SER A 1 69 ? -12.639 1.280 6.741 1.00 96.94 69 SER A CA 1
ATOM 519 C C . SER A 1 69 ? -12.148 0.802 5.375 1.00 96.94 69 SER A C 1
ATOM 521 O O . SER A 1 69 ? -11.701 -0.329 5.256 1.00 96.94 69 SER A O 1
ATOM 523 N N . GLU A 1 70 ? -12.165 1.683 4.375 1.00 98.00 70 GLU A N 1
ATOM 524 C CA . GLU A 1 70 ? -11.684 1.368 3.027 1.00 98.00 70 GLU A CA 1
ATOM 525 C C . GLU A 1 70 ? -10.164 1.117 3.011 1.00 98.00 70 GLU A C 1
ATOM 527 O O . GLU A 1 70 ? -9.676 0.232 2.316 1.00 98.00 70 GLU A O 1
ATOM 532 N N . ALA A 1 71 ? -9.395 1.854 3.820 1.00 98.50 71 ALA A N 1
ATOM 533 C CA . ALA A 1 71 ? -7.957 1.625 3.944 1.00 98.50 71 ALA A CA 1
ATOM 534 C C . ALA A 1 71 ? -7.650 0.237 4.531 1.00 98.50 71 ALA A C 1
ATOM 536 O O . ALA A 1 71 ? -6.738 -0.431 4.056 1.00 98.50 71 ALA A O 1
ATOM 537 N N . VAL A 1 72 ? -8.435 -0.211 5.519 1.00 98.44 72 VAL A N 1
ATOM 538 C CA . VAL A 1 72 ? -8.312 -1.555 6.108 1.00 98.44 72 VAL A CA 1
ATOM 539 C C . VAL A 1 72 ? -8.652 -2.640 5.084 1.00 98.44 72 VAL A C 1
ATOM 541 O O . VAL A 1 72 ? -7.890 -3.596 4.963 1.00 98.44 72 VAL A O 1
ATOM 544 N N . GLU A 1 73 ? -9.749 -2.478 4.341 1.00 98.44 73 GLU A N 1
ATOM 545 C CA . GLU A 1 73 ? -10.189 -3.422 3.303 1.00 98.44 73 GLU A CA 1
ATOM 546 C C . GLU A 1 73 ? -9.113 -3.598 2.219 1.00 98.44 73 GLU A C 1
ATOM 548 O O . GLU A 1 73 ? -8.635 -4.714 1.999 1.00 98.44 73 GLU A O 1
ATOM 553 N N . HIS A 1 74 ? -8.635 -2.493 1.629 1.00 98.56 74 HIS A N 1
ATOM 554 C CA . HIS A 1 74 ? -7.578 -2.538 0.608 1.00 98.56 74 HIS A CA 1
ATOM 555 C C . HIS A 1 74 ? -6.276 -3.124 1.156 1.00 98.56 74 HIS A C 1
ATOM 557 O O . HIS A 1 74 ? -5.624 -3.923 0.484 1.00 98.56 74 HIS A O 1
ATOM 563 N N . SER A 1 75 ? -5.877 -2.763 2.382 1.00 98.50 75 SER A N 1
ATOM 564 C CA . SER A 1 75 ? -4.695 -3.352 3.020 1.00 98.50 75 SER A CA 1
ATOM 565 C C . SER A 1 75 ? -4.831 -4.861 3.207 1.00 98.50 75 SER A C 1
ATOM 567 O O . SER A 1 75 ? -3.876 -5.582 2.919 1.00 98.50 75 SER A O 1
ATOM 569 N N . ALA A 1 76 ? -5.987 -5.344 3.665 1.00 98.38 76 ALA A N 1
ATOM 570 C CA . ALA A 1 76 ? -6.227 -6.769 3.866 1.00 98.38 76 ALA A CA 1
ATOM 571 C C . ALA A 1 76 ? -6.182 -7.536 2.535 1.00 98.38 76 ALA A C 1
ATOM 573 O O . ALA A 1 76 ? -5.449 -8.520 2.423 1.00 98.38 76 ALA A O 1
ATOM 574 N N . GLU A 1 77 ? -6.866 -7.046 1.497 1.00 98.25 77 GLU A N 1
ATOM 575 C CA . GLU A 1 77 ? -6.880 -7.680 0.172 1.00 98.25 77 GLU A CA 1
ATOM 576 C C . GLU A 1 77 ? -5.480 -7.726 -0.467 1.00 98.25 77 GLU A C 1
ATOM 578 O O . GLU A 1 77 ? -5.033 -8.761 -0.983 1.00 98.25 77 GLU A O 1
ATOM 583 N N . LEU A 1 78 ? -4.755 -6.606 -0.427 1.00 98.50 78 LEU A N 1
ATOM 584 C CA . LEU A 1 78 ? -3.437 -6.496 -1.051 1.00 98.50 78 LEU A CA 1
ATOM 585 C C . LEU A 1 78 ? -2.389 -7.361 -0.346 1.00 98.50 78 LEU A C 1
ATOM 587 O O . LEU A 1 78 ? -1.528 -7.922 -1.025 1.00 98.50 78 LEU A O 1
ATOM 591 N N . LEU A 1 79 ? -2.484 -7.499 0.981 1.00 97.38 79 LEU A N 1
ATOM 592 C CA . LEU A 1 79 ? -1.563 -8.290 1.806 1.00 97.38 79 LEU A CA 1
ATOM 593 C C . LEU A 1 79 ? -2.010 -9.749 2.006 1.00 97.38 79 LEU A C 1
ATOM 595 O O . LEU A 1 79 ? -1.276 -10.523 2.618 1.00 97.38 79 LEU A O 1
ATOM 599 N N . GLY A 1 80 ? -3.181 -10.135 1.489 1.00 96.44 80 GLY A N 1
ATOM 600 C CA . GLY A 1 80 ? -3.698 -11.503 1.579 1.00 96.44 80 GLY A CA 1
ATOM 601 C C . GLY A 1 80 ? -4.133 -11.905 2.991 1.00 96.44 80 GLY A C 1
ATOM 602 O O . GLY A 1 80 ? -3.888 -13.036 3.408 1.00 96.44 80 GLY A O 1
ATOM 603 N N . LEU A 1 81 ? -4.742 -10.978 3.732 1.00 97.81 81 LEU A N 1
ATOM 604 C CA . LEU A 1 81 ? -5.229 -11.172 5.098 1.00 97.81 81 LEU A CA 1
ATOM 605 C C . LEU A 1 81 ? -6.760 -11.175 5.140 1.00 97.81 81 LEU A C 1
ATOM 607 O O . LEU A 1 81 ? -7.420 -10.591 4.284 1.00 97.81 81 LEU A O 1
ATOM 611 N N . GLU A 1 82 ? -7.327 -11.783 6.180 1.00 98.12 82 GLU A N 1
ATOM 612 C CA . GLU A 1 82 ? -8.729 -11.563 6.532 1.00 98.12 82 GLU A CA 1
ATOM 613 C C . GLU A 1 82 ? -8.877 -10.195 7.217 1.00 98.12 82 GLU A C 1
ATOM 615 O O . GLU A 1 82 ? -8.093 -9.840 8.102 1.00 98.12 82 GLU A O 1
ATOM 620 N N . GLU A 1 83 ? -9.874 -9.411 6.801 1.00 97.56 83 GLU A N 1
ATOM 621 C CA . GLU A 1 83 ? -10.070 -8.038 7.281 1.00 97.56 83 GLU A CA 1
ATOM 622 C C . GLU A 1 83 ? -10.255 -7.981 8.804 1.00 97.56 83 GLU A C 1
ATOM 624 O O . GLU A 1 83 ? -9.623 -7.173 9.486 1.00 97.56 83 GLU A O 1
ATOM 629 N N . GLU A 1 84 ? -11.080 -8.871 9.357 1.00 96.31 84 GLU A N 1
ATOM 630 C CA . GLU A 1 84 ? -11.352 -8.929 10.796 1.00 96.31 84 GLU A CA 1
ATOM 631 C C . GLU A 1 84 ? -10.108 -9.308 11.608 1.00 96.31 84 GLU A C 1
ATOM 633 O O . GLU A 1 84 ? -9.847 -8.725 12.664 1.00 96.31 84 GLU A O 1
ATOM 638 N N . ASP A 1 85 ? -9.282 -10.220 11.091 1.00 97.06 85 ASP A N 1
ATOM 639 C CA . ASP A 1 85 ? -8.012 -10.575 11.723 1.00 97.06 85 ASP A CA 1
ATOM 640 C C . ASP A 1 85 ? -7.033 -9.396 11.712 1.00 97.06 85 ASP A C 1
ATOM 642 O O . ASP A 1 85 ? -6.353 -9.153 12.718 1.00 97.06 85 ASP A O 1
ATOM 646 N N . LEU A 1 86 ? -6.989 -8.617 10.624 1.00 97.81 86 LEU A N 1
ATOM 647 C CA . LEU A 1 86 ? -6.201 -7.386 10.560 1.00 97.81 86 LEU A CA 1
ATOM 648 C C . LEU A 1 86 ? -6.701 -6.359 11.586 1.00 97.81 86 LEU A C 1
ATOM 650 O O . LEU A 1 86 ? -5.896 -5.804 12.335 1.00 97.81 86 LEU A O 1
ATOM 654 N N . ARG A 1 87 ? -8.018 -6.143 11.682 1.00 96.75 87 ARG A N 1
ATOM 655 C CA . ARG A 1 87 ? -8.623 -5.217 12.656 1.00 96.75 87 ARG A CA 1
ATOM 656 C C . ARG A 1 87 ? -8.249 -5.584 14.086 1.00 96.75 87 ARG A C 1
ATOM 658 O O . ARG A 1 87 ? -7.731 -4.738 14.813 1.00 96.75 87 ARG A O 1
ATOM 665 N N . VAL A 1 88 ? -8.448 -6.846 14.465 1.00 95.19 88 VAL A N 1
ATOM 666 C CA . VAL A 1 88 ? -8.109 -7.346 15.806 1.00 95.19 88 VAL A CA 1
ATOM 667 C C . VAL A 1 88 ? -6.611 -7.211 16.073 1.00 95.19 88 VAL A C 1
ATOM 669 O O . VAL A 1 88 ? -6.218 -6.778 17.155 1.00 95.19 88 VAL A O 1
ATOM 672 N N . SER A 1 89 ? -5.769 -7.533 15.090 1.00 95.69 89 SER A N 1
ATOM 673 C CA . SER A 1 89 ? -4.310 -7.424 15.222 1.00 95.69 89 SER A CA 1
ATOM 674 C C . SER A 1 89 ? -3.833 -5.984 15.427 1.00 95.69 89 SER A C 1
ATOM 676 O O . SER A 1 89 ? -2.824 -5.767 16.096 1.00 95.69 89 SER A O 1
ATOM 678 N N . LEU A 1 90 ? -4.550 -5.000 14.877 1.00 96.50 90 LEU A N 1
ATOM 679 C CA . LEU A 1 90 ? -4.220 -3.581 15.019 1.00 96.50 90 LEU A CA 1
ATOM 680 C C . LEU A 1 90 ? -4.714 -2.965 16.339 1.00 96.50 90 LEU A C 1
ATOM 682 O O . LEU A 1 90 ? -4.149 -1.963 16.776 1.00 96.50 90 LEU A O 1
ATOM 686 N N . THR A 1 91 ? -5.744 -3.527 16.980 1.00 95.25 91 THR A N 1
ATOM 687 C CA . THR A 1 91 ? -6.365 -2.932 18.184 1.00 95.25 91 THR A CA 1
ATOM 688 C C . THR A 1 91 ? -6.141 -3.717 19.473 1.00 95.25 91 THR A C 1
ATOM 690 O O . THR A 1 91 ? -6.382 -3.189 20.560 1.00 95.25 91 THR A O 1
ATOM 693 N N . SER A 1 92 ? -5.692 -4.968 19.384 1.00 91.50 92 SER A N 1
ATOM 694 C CA . SER A 1 92 ? -5.575 -5.867 20.533 1.00 91.50 92 SER A CA 1
ATOM 695 C C . SER A 1 92 ? -4.165 -6.423 20.676 1.00 91.50 92 SER A C 1
ATOM 697 O O . SER A 1 92 ? -3.487 -6.754 19.706 1.00 91.50 92 SER A O 1
ATOM 699 N N . ARG A 1 93 ? -3.727 -6.590 21.926 1.00 89.00 93 ARG A N 1
ATOM 700 C CA . ARG A 1 93 ? -2.470 -7.266 22.252 1.00 89.00 93 ARG A CA 1
ATOM 701 C C . ARG A 1 93 ? -2.776 -8.642 22.824 1.00 89.00 93 ARG A C 1
ATOM 703 O O . ARG A 1 93 ? -3.099 -8.764 24.000 1.00 89.00 93 ARG A O 1
ATOM 710 N N . VAL A 1 94 ? -2.589 -9.682 22.018 1.00 85.19 94 VAL A N 1
ATOM 711 C CA . VAL A 1 94 ? -2.787 -11.064 22.472 1.00 85.19 94 VAL A CA 1
ATOM 712 C C . VAL A 1 94 ? -1.615 -11.513 23.343 1.00 85.19 94 VAL A C 1
ATOM 714 O O . VAL A 1 94 ? -0.457 -11.444 22.925 1.00 85.19 94 VAL A O 1
ATOM 717 N N . MET A 1 95 ? -1.901 -11.993 24.556 1.00 82.31 95 MET A N 1
ATOM 718 C CA . MET A 1 95 ? -0.885 -12.520 25.475 1.00 82.31 95 MET A CA 1
ATOM 719 C C . MET A 1 95 ? -1.269 -13.910 25.994 1.00 82.31 95 MET A C 1
ATOM 721 O O . MET A 1 95 ? -2.42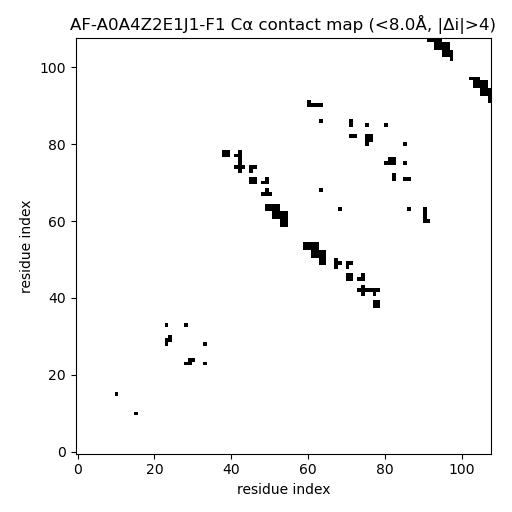5 -14.185 26.319 1.00 82.31 95 MET A O 1
ATOM 725 N N . LEU A 1 96 ? -0.269 -14.790 26.101 1.00 78.19 96 LEU A N 1
ATOM 726 C CA . LEU A 1 96 ? -0.390 -16.103 26.734 1.00 78.19 96 LEU A CA 1
ATOM 727 C C . LEU A 1 96 ? 0.124 -16.025 28.172 1.00 78.19 96 LEU A C 1
ATOM 729 O O . LEU A 1 96 ? 1.296 -15.734 28.406 1.00 78.19 96 LEU A O 1
ATOM 733 N N . THR A 1 97 ? -0.718 -16.356 29.145 1.00 70.94 97 THR A N 1
ATOM 734 C CA . THR A 1 97 ? -0.345 -16.394 30.567 1.00 70.94 97 THR A CA 1
ATOM 735 C C . THR A 1 97 ? 0.141 -17.782 30.990 1.00 70.94 97 THR A C 1
ATOM 737 O O . THR A 1 97 ? -0.297 -18.330 31.995 1.00 70.94 97 THR A O 1
ATOM 740 N N . THR A 1 98 ? 1.065 -18.394 30.243 1.00 65.00 98 THR A N 1
ATOM 741 C CA . THR A 1 98 ? 1.699 -19.645 30.703 1.00 65.00 98 THR A CA 1
ATOM 742 C C . THR A 1 98 ? 3.017 -19.326 31.397 1.00 65.00 98 THR A C 1
ATOM 744 O O . THR A 1 98 ? 4.090 -19.469 30.825 1.00 65.00 98 THR A O 1
ATOM 747 N N . ALA A 1 99 ? 2.937 -18.894 32.655 1.00 56.47 99 ALA A N 1
ATOM 748 C CA . ALA A 1 99 ? 4.098 -18.731 33.535 1.00 56.47 99 ALA A CA 1
ATOM 749 C C . ALA A 1 99 ? 4.389 -20.014 34.353 1.00 56.47 99 ALA A C 1
ATOM 751 O O . ALA A 1 99 ? 4.707 -19.943 35.535 1.00 56.47 99 ALA A O 1
ATOM 752 N N . GLY A 1 100 ? 4.250 -21.198 33.738 1.00 56.91 100 GLY A N 1
ATOM 753 C CA . GLY A 1 100 ? 4.630 -22.482 34.355 1.00 56.91 100 GLY A CA 1
ATOM 754 C C . GLY A 1 100 ? 3.520 -23.288 35.055 1.00 56.91 100 GLY A C 1
ATOM 755 O O . GLY A 1 100 ? 3.832 -24.260 35.735 1.00 56.91 100 GLY A O 1
ATOM 756 N N . GLY A 1 101 ? 2.237 -22.941 34.887 1.00 59.59 101 GLY A N 1
ATOM 757 C CA . GLY A 1 101 ? 1.089 -23.722 35.384 1.00 59.59 101 GLY A CA 1
ATOM 758 C C . GLY A 1 101 ? 0.288 -24.389 34.256 1.00 59.59 101 GLY A C 1
ATOM 759 O O . GLY A 1 101 ? 0.146 -23.818 33.180 1.00 59.59 101 GLY A O 1
ATOM 760 N N . ALA A 1 102 ? -0.261 -25.584 34.505 1.00 55.38 102 ALA A N 1
ATOM 761 C CA . ALA A 1 102 ? -0.799 -26.525 33.506 1.00 55.38 102 ALA A CA 1
ATOM 762 C C . ALA A 1 102 ? -2.042 -26.083 32.690 1.00 55.38 102 ALA A C 1
ATOM 764 O O . ALA A 1 102 ? -2.641 -26.912 32.007 1.00 55.38 102 ALA A O 1
ATOM 765 N N . LYS A 1 103 ? -2.470 -24.816 32.750 1.00 59.88 103 LYS A N 1
ATOM 766 C CA . LYS A 1 103 ? -3.640 -24.303 32.016 1.00 59.88 103 LYS A CA 1
ATOM 767 C C . LYS A 1 103 ? -3.398 -22.857 31.576 1.00 59.88 103 LYS A C 1
ATOM 769 O O . LYS A 1 103 ? -3.638 -21.934 32.345 1.00 59.88 103 LYS A O 1
ATOM 774 N N . GLY A 1 104 ? -2.900 -22.670 30.356 1.00 57.81 104 GLY A N 1
ATOM 775 C CA . GLY A 1 104 ? -2.834 -21.356 29.716 1.00 57.81 104 GLY A CA 1
ATOM 776 C C . GLY A 1 104 ? -4.156 -21.022 29.024 1.00 57.81 104 GLY A C 1
ATOM 777 O O . GLY A 1 104 ? -4.720 -21.877 28.344 1.00 57.81 104 GLY A O 1
ATOM 778 N N . THR A 1 105 ? -4.628 -19.784 29.171 1.00 64.38 105 THR A N 1
ATOM 779 C CA . THR A 1 105 ? -5.744 -19.226 28.390 1.00 64.38 105 THR A CA 1
ATOM 780 C C . THR A 1 105 ? -5.206 -18.075 27.544 1.00 64.38 105 THR A C 1
ATOM 782 O O . THR A 1 105 ? -4.361 -17.307 28.008 1.00 64.38 105 THR A O 1
ATOM 785 N N . VAL A 1 106 ? -5.670 -17.963 26.299 1.00 61.34 106 VAL A N 1
ATOM 786 C CA . VAL A 1 106 ? -5.372 -16.814 25.433 1.00 61.34 106 VAL A CA 1
ATOM 787 C C . VAL A 1 106 ? -6.210 -15.630 25.907 1.00 61.34 106 VAL A C 1
ATOM 789 O O . VAL A 1 106 ? -7.435 -15.737 25.956 1.00 61.34 106 VAL A O 1
ATOM 792 N N . ILE A 1 107 ? -5.563 -14.517 26.254 1.00 59.78 107 ILE A N 1
ATOM 793 C CA . ILE A 1 107 ? -6.247 -13.257 26.571 1.00 59.78 107 ILE A CA 1
ATOM 794 C C . ILE A 1 107 ? -6.103 -12.347 25.344 1.00 59.78 107 ILE A C 1
ATOM 796 O O . ILE A 1 107 ? -4.975 -12.095 24.910 1.00 59.78 107 ILE A O 1
ATOM 800 N N . LYS A 1 108 ? -7.240 -11.939 24.768 1.00 58.09 108 LYS A N 1
ATOM 801 C CA . LYS A 1 108 ? -7.363 -10.969 23.667 1.00 58.09 108 LYS A CA 1
ATOM 802 C C . LYS A 1 108 ? -7.716 -9.596 24.224 1.00 58.09 108 LYS A C 1
ATOM 804 O O . LYS A 1 108 ? -8.523 -9.568 25.181 1.00 58.09 108 LYS A O 1
#

pLDDT: mean 90.13, std 13.0, range [46.03, 98.56]

InterPro domains:
  IPR001609 Myosin head, motor domain-like [PF00063] (10-98)
  IPR001609 Myosin head, motor domain-like [PS51456] (1-108)
  IPR027417 P-loop containing nucleoside triphosphate hydrolase [SSF52540] (6-97)
  IPR051724 Actin-based Motor Myosin [PTHR46049] (6-98)

Sequence (108 aa):
MKDGPLKDPLLDDHGDFNRMSVAMKKIGLDDTEKLDLFRVVAGVLHLGNIDFEEAGSTSGGCTIRKQSSEAVEHSAELLGLEEEDLRVSLTSRVMLTTAGGAKGTVIK

Organism: NCBI:txid230148

Mean predicted aligned error: 7.19 Å

Foldseek 3Di:
DPDDDDDDPVDDPVVVVVVVVVVCVVVPHDPVNVVLVVLQVVLVVLLVLWDWDWDPDPVTWIFTDPVSLVSLVSNCVSVVHDSVVSRCVVIDDWDWPPPPDPDIDIDD